Protein AF-A0A7C2VYA6-F1 (afdb_monomer_lite)

Secondary structure (DSSP, 8-state):
--SEEEETTEEEE-HHHHHHHHHHHHH-HHHHSHHHHHHHHHHHHHHHTT-S-HHHHHHHHHHHHTTS-TT-TT-----

pLDDT: mean 86.95, std 18.49, range [36.84, 98.44]

Radius of gyration: 16.21 Å; chains: 1; bounding box: 32×31×45 Å

Structure (mmCIF, N/CA/C/O backbone):
data_AF-A0A7C2VYA6-F1
#
_entry.id   AF-A0A7C2VYA6-F1
#
loop_
_atom_site.group_PDB
_atom_site.id
_atom_site.type_symbol
_atom_site.label_atom_id
_atom_site.label_alt_id
_atom_site.label_comp_id
_atom_site.label_asym_id
_atom_site.label_entity_id
_atom_site.label_seq_id
_atom_site.pdbx_PDB_ins_code
_atom_site.Cartn_x
_atom_site.Cartn_y
_atom_site.Cartn_z
_atom_site.occupancy
_atom_site.B_iso_or_equiv
_atom_site.auth_seq_id
_atom_site.auth_comp_id
_atom_site.auth_asym_id
_atom_site.auth_atom_id
_atom_site.pdbx_PDB_model_num
ATOM 1 N N . ARG A 1 1 ? -5.871 7.848 10.391 1.00 83.94 1 ARG A N 1
ATOM 2 C CA . ARG A 1 1 ? -7.171 7.113 10.445 1.00 83.94 1 ARG A CA 1
ATOM 3 C C . ARG A 1 1 ? -7.228 6.294 11.740 1.00 83.94 1 ARG A C 1
ATOM 5 O O . ARG A 1 1 ? -6.178 6.072 12.319 1.00 83.94 1 ARG A O 1
ATOM 12 N N . ARG A 1 2 ? -8.411 5.850 12.199 1.00 94.88 2 ARG A N 1
ATOM 13 C CA . ARG A 1 2 ? -8.604 5.053 13.439 1.00 94.88 2 ARG A CA 1
ATOM 14 C C . ARG A 1 2 ? -8.812 3.553 13.152 1.00 94.88 2 ARG A C 1
ATOM 16 O O . ARG A 1 2 ? -9.762 2.959 13.648 1.00 94.88 2 ARG A O 1
ATOM 23 N N . TYR A 1 3 ? -7.990 2.958 12.286 1.00 97.75 3 TYR A N 1
ATOM 24 C CA . TYR A 1 3 ? -8.158 1.559 11.843 1.00 97.75 3 TYR A CA 1
ATOM 25 C C . TYR A 1 3 ? -7.447 0.539 12.739 1.00 97.75 3 TYR A C 1
ATOM 27 O O . TYR A 1 3 ? -7.827 -0.627 12.764 1.00 97.75 3 TYR A O 1
ATOM 35 N N . VAL A 1 4 ? -6.458 0.985 13.512 1.00 97.88 4 VAL A N 1
ATOM 36 C CA . VAL A 1 4 ? -5.678 0.162 14.440 1.00 97.88 4 VAL A CA 1
ATOM 37 C C . VAL A 1 4 ? -5.565 0.900 15.773 1.00 97.88 4 VAL A C 1
ATOM 39 O O . VAL A 1 4 ? -5.539 2.132 15.799 1.00 97.88 4 VAL A O 1
ATOM 42 N N . GLN A 1 5 ? -5.519 0.150 16.870 1.00 97.50 5 GLN A N 1
ATOM 43 C CA . GLN A 1 5 ? -5.274 0.644 18.223 1.00 97.50 5 GLN A CA 1
ATOM 44 C C . GLN A 1 5 ? -4.150 -0.153 18.891 1.00 97.50 5 GLN A C 1
ATOM 46 O O . GLN A 1 5 ? -3.993 -1.344 18.625 1.00 97.50 5 GLN A O 1
ATOM 51 N N . VAL A 1 6 ? -3.397 0.492 19.784 1.00 97.88 6 VAL A N 1
ATOM 52 C CA . VAL A 1 6 ? -2.376 -0.171 20.606 1.00 97.88 6 VAL A CA 1
ATOM 53 C C . VAL A 1 6 ? -2.982 -0.536 21.959 1.00 97.88 6 VAL A C 1
ATOM 55 O O . VAL A 1 6 ? -3.504 0.330 22.658 1.00 97.88 6 VAL A O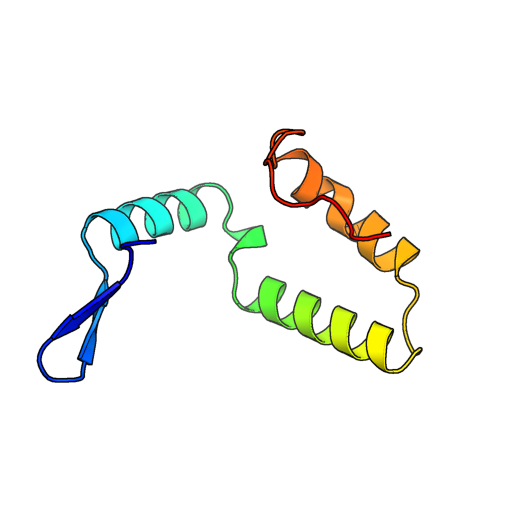 1
ATOM 58 N N . VAL A 1 7 ? -2.894 -1.806 22.353 1.00 97.44 7 VAL A N 1
ATOM 59 C CA . VAL A 1 7 ? -3.304 -2.287 23.679 1.00 97.44 7 VAL A CA 1
ATOM 60 C C . VAL A 1 7 ? -2.145 -3.067 24.283 1.00 97.44 7 VAL A C 1
ATOM 62 O O . VAL A 1 7 ? -1.739 -4.093 23.743 1.00 97.44 7 VAL A O 1
ATOM 65 N N . ARG A 1 8 ? -1.600 -2.570 25.403 1.00 96.56 8 ARG A N 1
ATOM 66 C CA . ARG A 1 8 ? -0.451 -3.176 26.108 1.00 96.56 8 ARG A CA 1
ATOM 67 C C . ARG A 1 8 ? 0.747 -3.470 25.181 1.00 96.56 8 ARG A C 1
ATOM 69 O O . ARG A 1 8 ? 1.381 -4.508 25.308 1.00 96.56 8 ARG A O 1
ATOM 76 N N . GLY A 1 9 ? 1.025 -2.573 24.232 1.00 97.56 9 GLY A N 1
ATOM 77 C CA . GLY A 1 9 ? 2.130 -2.704 23.271 1.00 97.56 9 GLY A CA 1
ATOM 78 C C . GLY A 1 9 ? 1.816 -3.504 22.000 1.00 97.56 9 GLY A C 1
ATOM 79 O O . GLY A 1 9 ? 2.644 -3.531 21.098 1.00 97.56 9 GLY A O 1
ATOM 80 N N . PHE A 1 10 ? 0.627 -4.100 21.878 1.00 98.00 10 PHE A N 1
ATOM 81 C CA . PHE A 1 10 ? 0.224 -4.872 20.697 1.00 98.00 10 PHE A CA 1
ATOM 82 C C . PHE A 1 10 ? -0.768 -4.103 19.822 1.00 98.00 10 PHE A C 1
ATOM 84 O O . PHE A 1 10 ? -1.589 -3.340 20.333 1.00 98.00 10 PHE A O 1
ATOM 91 N N . LEU A 1 11 ? -0.721 -4.335 18.509 1.00 98.00 11 LEU A N 1
ATOM 92 C CA . LEU A 1 11 ? -1.630 -3.733 17.533 1.00 98.00 11 LEU A CA 1
ATOM 93 C C . LEU A 1 11 ? -2.885 -4.592 17.351 1.00 98.00 11 LEU A C 1
ATOM 95 O O . LEU A 1 11 ? -2.792 -5.777 17.039 1.00 98.00 11 LEU A O 1
ATOM 99 N N . TYR A 1 12 ? -4.058 -3.974 17.486 1.00 97.94 12 TYR A N 1
ATOM 100 C CA . TYR A 1 12 ? -5.355 -4.607 17.247 1.00 97.94 12 TYR A CA 1
ATOM 101 C C . TYR A 1 12 ? -6.169 -3.803 16.228 1.00 97.94 12 TYR A C 1
ATOM 103 O O . TYR A 1 12 ? -6.211 -2.572 16.324 1.00 97.94 12 TYR A O 1
ATOM 111 N N . PRO A 1 13 ? -6.859 -4.454 15.275 1.00 97.94 13 PRO A N 1
ATOM 112 C CA . PRO A 1 13 ? -7.741 -3.752 14.356 1.00 97.94 13 PRO A CA 1
ATOM 113 C C . PRO A 1 13 ? -8.999 -3.269 15.086 1.00 97.94 13 PRO A C 1
ATOM 115 O O . PRO A 1 13 ? -9.622 -4.013 15.853 1.00 97.94 13 PR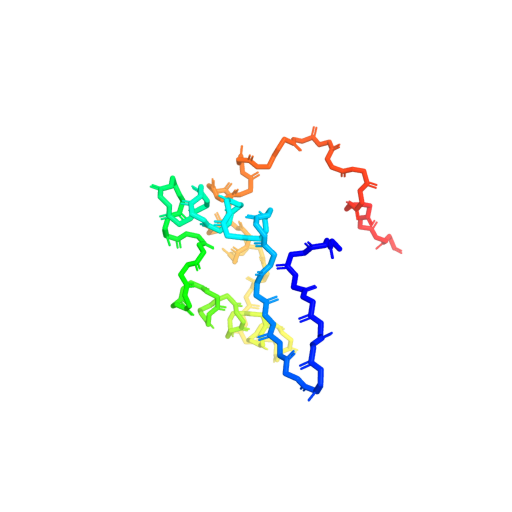O A O 1
ATOM 118 N N . THR A 1 14 ? -9.415 -2.035 14.814 1.00 98.38 14 THR A N 1
ATOM 119 C CA . THR A 1 14 ? -10.703 -1.518 15.298 1.00 98.38 14 THR A CA 1
ATOM 120 C C . THR A 1 14 ? -11.857 -2.136 14.499 1.00 98.38 14 THR A C 1
ATOM 122 O O . THR A 1 14 ? -11.640 -2.710 13.431 1.00 98.38 14 THR A O 1
ATOM 125 N N . ALA A 1 15 ? -13.099 -2.018 14.986 1.00 97.94 15 ALA A N 1
ATOM 126 C CA . ALA A 1 15 ? -14.277 -2.443 14.219 1.00 97.94 15 ALA A CA 1
ATOM 127 C C . ALA A 1 15 ? -14.319 -1.761 12.840 1.00 97.94 15 ALA A C 1
ATOM 129 O O . ALA A 1 15 ? -14.379 -2.438 11.818 1.00 97.94 15 ALA A O 1
ATOM 130 N N . LEU A 1 16 ? -14.113 -0.440 12.824 1.00 98.12 16 LEU A N 1
ATOM 131 C CA . LEU A 1 16 ? -13.995 0.345 11.599 1.00 98.12 16 LEU A CA 1
ATOM 132 C C . LEU A 1 16 ? -12.866 -0.160 10.687 1.00 98.12 16 LEU A C 1
ATOM 134 O O . LEU A 1 16 ? -13.049 -0.251 9.480 1.00 98.12 16 LEU A O 1
ATOM 138 N N . GLY A 1 17 ? -11.693 -0.482 11.244 1.00 97.94 17 GLY A N 1
ATOM 139 C CA . GLY A 1 17 ? -10.574 -1.013 10.464 1.00 97.94 17 GLY A CA 1
ATOM 140 C C . GLY A 1 17 ? -10.911 -2.340 9.785 1.00 97.94 17 GLY A C 1
ATOM 141 O O . GLY A 1 17 ? -10.593 -2.519 8.611 1.00 97.94 17 GLY A O 1
ATOM 142 N N . ARG A 1 18 ? -11.607 -3.239 10.493 1.00 98.12 18 ARG A N 1
ATOM 143 C CA . ARG A 1 18 ? -12.072 -4.512 9.925 1.00 98.12 18 ARG A CA 1
ATOM 144 C C . ARG A 1 18 ? -13.101 -4.307 8.821 1.00 98.12 18 ARG A C 1
ATOM 146 O O . ARG A 1 18 ? -12.974 -4.937 7.781 1.00 98.12 18 ARG A O 1
ATOM 153 N N . GLU A 1 19 ? -14.083 -3.434 9.026 1.00 98.25 19 GLU A N 1
ATOM 154 C CA . GLU A 1 19 ? -15.128 -3.150 8.032 1.00 98.25 19 GLU A CA 1
ATOM 155 C C . GLU A 1 19 ? -14.550 -2.537 6.756 1.00 98.25 19 GLU A C 1
ATOM 157 O O . GLU A 1 19 ? -14.839 -3.008 5.657 1.00 98.25 19 GLU A O 1
ATOM 162 N N . VAL A 1 20 ? -13.675 -1.537 6.896 1.00 97.56 20 VAL A N 1
ATOM 163 C CA . VAL A 1 20 ? -12.993 -0.916 5.753 1.00 97.56 20 VAL A CA 1
ATOM 164 C C . VAL A 1 20 ? -12.154 -1.949 5.010 1.00 97.56 20 VAL A C 1
ATOM 166 O O . VAL A 1 20 ? -12.255 -2.046 3.789 1.00 97.56 20 VAL A O 1
ATOM 169 N N . TYR A 1 21 ? -11.353 -2.741 5.726 1.00 96.88 21 TYR A N 1
ATOM 170 C CA . TYR A 1 21 ? -10.539 -3.771 5.090 1.00 96.88 21 TYR A CA 1
ATOM 171 C C . TYR A 1 21 ? -11.400 -4.818 4.378 1.00 96.88 21 TYR A C 1
ATOM 173 O O . TYR A 1 21 ? -11.126 -5.130 3.226 1.00 96.88 21 TYR A O 1
ATOM 181 N N . ALA A 1 22 ? -12.461 -5.316 5.017 1.00 97.81 22 ALA A N 1
ATOM 182 C CA . ALA A 1 22 ? -13.362 -6.298 4.421 1.00 97.81 22 ALA A CA 1
ATOM 183 C C . ALA A 1 22 ? -14.023 -5.762 3.144 1.00 97.81 22 ALA A C 1
ATOM 185 O O . ALA A 1 22 ? -14.075 -6.464 2.136 1.00 97.81 22 ALA A O 1
ATOM 186 N N . TYR A 1 23 ? -14.468 -4.504 3.160 1.00 96.81 23 TYR A N 1
ATOM 187 C CA . TYR A 1 23 ? -15.018 -3.853 1.976 1.00 96.81 23 TYR A CA 1
ATOM 188 C C . TYR A 1 23 ? -13.983 -3.767 0.847 1.00 96.81 23 TYR A C 1
ATOM 190 O O . TYR A 1 23 ? -14.273 -4.158 -0.283 1.00 96.81 23 TYR A O 1
ATOM 198 N N . LEU A 1 24 ? -12.770 -3.292 1.139 1.00 95.06 24 LEU A N 1
ATOM 199 C CA . LEU A 1 24 ? -11.720 -3.145 0.129 1.00 95.06 24 LEU A CA 1
ATOM 200 C C . LEU A 1 24 ? -11.253 -4.497 -0.420 1.00 95.06 24 LEU A C 1
ATOM 202 O O . LEU A 1 24 ? -11.136 -4.657 -1.629 1.00 95.06 24 LEU A O 1
ATOM 206 N N . ALA A 1 25 ? -11.037 -5.483 0.448 1.00 94.88 25 ALA A N 1
ATOM 207 C CA . ALA A 1 25 ? -10.630 -6.824 0.048 1.00 94.88 25 ALA A CA 1
ATOM 208 C C . ALA A 1 25 ? -11.722 -7.545 -0.759 1.00 94.88 25 ALA A C 1
ATOM 210 O O . ALA A 1 25 ? -11.399 -8.306 -1.665 1.00 94.88 25 ALA A O 1
ATOM 211 N N . GLY A 1 26 ? -13.002 -7.300 -0.462 1.00 95.81 26 GLY A N 1
ATOM 212 C CA . GLY A 1 26 ? -14.120 -7.908 -1.183 1.00 95.81 26 GLY A CA 1
ATOM 213 C C . GLY A 1 26 ? -14.399 -7.280 -2.551 1.00 95.81 26 GLY A C 1
ATOM 214 O O . GLY A 1 26 ? -14.747 -7.994 -3.485 1.00 95.81 26 GLY A O 1
ATOM 215 N N . ASN A 1 27 ? -14.240 -5.961 -2.685 1.00 93.81 27 ASN A N 1
ATOM 216 C CA . ASN A 1 27 ? -14.598 -5.240 -3.915 1.00 93.81 27 ASN A CA 1
ATOM 217 C C . ASN A 1 27 ? -13.396 -4.955 -4.823 1.00 93.81 27 ASN A C 1
ATOM 219 O O . ASN A 1 27 ? -13.551 -4.835 -6.037 1.00 93.81 27 ASN A O 1
ATOM 223 N N . PHE A 1 28 ? -12.201 -4.842 -4.242 1.00 92.50 28 PHE A N 1
ATOM 224 C CA . PHE A 1 28 ? -10.984 -4.394 -4.920 1.00 92.50 28 PHE A CA 1
ATOM 225 C C . PHE A 1 28 ? -9.755 -5.278 -4.628 1.00 92.50 28 PHE A C 1
ATOM 227 O O . PHE A 1 28 ? -8.655 -4.742 -4.447 1.00 92.50 28 PHE A O 1
ATOM 234 N N . PRO A 1 29 ? -9.887 -6.620 -4.570 1.00 92.75 29 PRO A N 1
ATOM 235 C CA . PRO A 1 29 ? -8.818 -7.514 -4.114 1.00 92.75 29 PRO A CA 1
ATOM 236 C C . PRO A 1 29 ? -7.512 -7.349 -4.899 1.00 92.75 29 PRO A C 1
ATOM 238 O O . PRO A 1 29 ? -6.429 -7.409 -4.321 1.00 92.75 29 PRO A O 1
ATOM 241 N N . GLN A 1 30 ? -7.602 -7.085 -6.202 1.00 91.31 30 GLN A N 1
ATOM 242 C CA . GLN A 1 30 ? -6.452 -6.892 -7.079 1.00 91.31 30 GLN A CA 1
ATOM 243 C C . GLN A 1 30 ? -5.607 -5.657 -6.723 1.00 91.31 30 GLN A C 1
ATOM 245 O O . GLN A 1 30 ? -4.405 -5.672 -6.967 1.00 91.31 30 GLN A O 1
ATOM 250 N N . TRP A 1 31 ? -6.194 -4.619 -6.117 1.00 91.31 31 TRP A N 1
ATOM 251 C CA . TRP A 1 31 ? -5.500 -3.357 -5.805 1.00 91.31 31 TRP A CA 1
ATOM 252 C C . TRP A 1 31 ? -5.056 -3.251 -4.344 1.00 91.31 31 TRP A C 1
ATOM 254 O O . TRP A 1 31 ? -4.251 -2.386 -4.016 1.00 91.31 31 TRP A O 1
ATOM 264 N N . VAL A 1 32 ? -5.555 -4.125 -3.465 1.00 92.19 32 VAL A N 1
ATOM 265 C CA . VAL A 1 32 ? -5.141 -4.188 -2.047 1.00 92.19 32 VAL A CA 1
ATOM 266 C C . VAL A 1 32 ? -4.331 -5.439 -1.710 1.00 92.19 32 VAL A C 1
ATOM 268 O O . VAL A 1 32 ? -4.051 -5.707 -0.541 1.00 92.19 32 VAL A O 1
ATOM 271 N N . SER A 1 33 ? -3.972 -6.230 -2.722 1.00 95.00 33 SER A N 1
ATOM 272 C CA . SER A 1 33 ? -3.163 -7.429 -2.530 1.00 95.00 33 SER A CA 1
ATOM 273 C C . SER A 1 33 ? -1.706 -7.075 -2.187 1.00 95.00 33 SER A C 1
ATOM 275 O O . SER A 1 33 ? -1.148 -6.145 -2.772 1.00 95.00 33 SER A O 1
ATOM 277 N N . PRO A 1 34 ? -1.033 -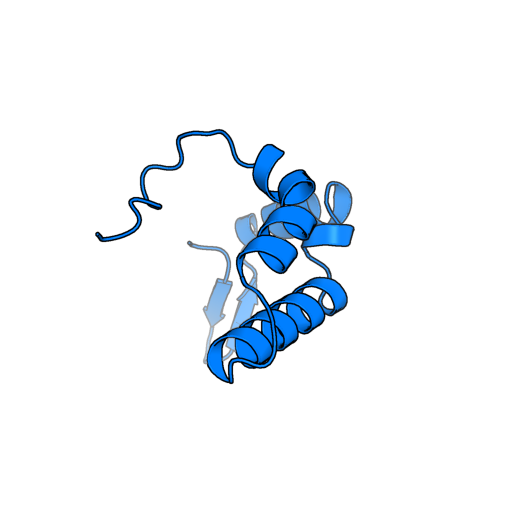7.860 -1.321 1.00 95.56 34 PRO A N 1
ATOM 278 C CA . PRO A 1 34 ? 0.398 -7.686 -1.069 1.00 95.56 34 PRO A CA 1
ATOM 279 C C . PRO A 1 34 ? 1.272 -7.837 -2.321 1.00 95.56 34 PRO A C 1
ATOM 281 O O . PRO A 1 34 ? 2.358 -7.271 -2.375 1.00 95.56 34 PRO A O 1
ATOM 284 N N . ALA A 1 35 ? 0.820 -8.612 -3.313 1.00 96.88 35 ALA A N 1
ATOM 285 C CA . ALA A 1 35 ? 1.511 -8.758 -4.592 1.00 96.88 35 ALA A CA 1
ATOM 286 C C . ALA A 1 35 ? 1.509 -7.437 -5.370 1.00 96.88 35 ALA A C 1
ATOM 288 O O . ALA A 1 35 ? 2.571 -6.949 -5.735 1.00 96.88 35 ALA A O 1
ATOM 289 N N . PHE A 1 36 ? 0.338 -6.807 -5.519 1.00 94.69 36 PHE A N 1
ATOM 290 C CA . PHE A 1 36 ? 0.230 -5.503 -6.171 1.00 94.69 36 PHE A CA 1
ATOM 291 C C . PHE A 1 36 ? 1.063 -4.430 -5.460 1.00 94.69 36 PHE A C 1
ATOM 293 O O . PHE A 1 36 ? 1.762 -3.671 -6.124 1.00 94.69 36 PHE A O 1
ATOM 300 N N . THR A 1 37 ? 1.031 -4.386 -4.121 1.00 95.31 37 THR A N 1
ATOM 301 C CA . THR A 1 37 ? 1.864 -3.449 -3.349 1.00 95.31 37 THR A CA 1
ATOM 302 C C . THR A 1 37 ? 3.350 -3.656 -3.630 1.00 95.31 37 THR A C 1
ATOM 304 O O . THR A 1 37 ? 4.038 -2.691 -3.940 1.00 95.31 37 THR A O 1
ATOM 307 N N . ARG A 1 38 ? 3.828 -4.904 -3.606 1.00 97.81 38 ARG A N 1
ATOM 308 C CA . ARG A 1 38 ? 5.235 -5.232 -3.873 1.00 97.81 38 ARG A CA 1
ATOM 309 C C . ARG A 1 38 ? 5.665 -4.851 -5.290 1.00 97.81 38 ARG A C 1
ATOM 311 O O . ARG A 1 38 ? 6.746 -4.307 -5.476 1.00 97.81 38 ARG A O 1
ATOM 318 N N . ASP A 1 39 ? 4.818 -5.125 -6.278 1.00 96.81 39 ASP A N 1
ATOM 319 C CA . ASP A 1 39 ? 5.099 -4.809 -7.682 1.00 96.81 39 ASP A CA 1
ATOM 320 C C . ASP A 1 39 ? 5.109 -3.296 -7.942 1.00 96.81 39 ASP A C 1
ATOM 322 O O . ASP A 1 39 ? 5.802 -2.819 -8.845 1.00 96.81 39 ASP A O 1
ATOM 326 N N . LEU A 1 40 ? 4.314 -2.536 -7.183 1.00 96.38 40 LEU A N 1
ATOM 327 C CA . LEU A 1 40 ? 4.306 -1.080 -7.246 1.00 96.38 40 LEU A CA 1
ATOM 328 C C . LEU A 1 40 ? 5.547 -0.487 -6.573 1.00 96.38 40 LEU A C 1
ATOM 330 O O . LEU A 1 40 ? 6.182 0.372 -7.175 1.00 96.38 40 LEU A O 1
ATOM 334 N N . GLU A 1 41 ? 5.912 -0.970 -5.383 1.00 97.62 41 GLU A N 1
ATOM 335 C CA . GLU A 1 41 ? 7.133 -0.561 -4.673 1.00 97.62 41 GLU A CA 1
ATOM 336 C C . GLU A 1 41 ? 8.375 -0.800 -5.542 1.00 97.62 41 GLU A C 1
ATOM 338 O O . GLU A 1 41 ? 9.116 0.138 -5.814 1.00 97.62 41 GLU A O 1
ATOM 343 N N . ALA A 1 42 ? 8.525 -1.997 -6.118 1.00 98.00 42 ALA A N 1
ATOM 344 C CA . ALA A 1 42 ? 9.648 -2.302 -7.008 1.00 98.00 42 ALA A CA 1
ATOM 345 C C . ALA A 1 42 ? 9.690 -1.409 -8.263 1.00 98.00 42 ALA A C 1
ATOM 347 O O . ALA A 1 42 ? 10.763 -1.074 -8.762 1.00 98.00 42 ALA A O 1
ATOM 348 N N . ALA A 1 43 ? 8.528 -1.015 -8.795 1.00 97.69 43 ALA A N 1
ATOM 349 C CA . ALA A 1 43 ? 8.470 -0.082 -9.917 1.00 97.69 43 ALA A CA 1
ATOM 350 C C . ALA A 1 43 ? 8.875 1.344 -9.509 1.00 97.69 43 ALA A C 1
ATOM 352 O O . ALA A 1 43 ? 9.459 2.052 -10.326 1.00 97.69 43 ALA A O 1
ATOM 353 N N . MET A 1 44 ? 8.572 1.764 -8.277 1.00 97.19 44 MET A N 1
ATOM 354 C CA . MET A 1 44 ? 9.007 3.055 -7.738 1.00 97.19 44 MET A CA 1
ATOM 355 C C . MET A 1 44 ? 10.519 3.080 -7.506 1.00 97.19 44 MET A C 1
ATOM 357 O O . MET A 1 44 ? 11.163 4.037 -7.929 1.00 97.19 44 MET A O 1
ATOM 361 N N . ASP A 1 45 ? 11.086 2.011 -6.945 1.00 98.44 45 ASP A N 1
ATOM 362 C CA . ASP A 1 45 ? 12.537 1.875 -6.759 1.00 98.44 45 ASP A CA 1
ATOM 363 C C . ASP A 1 45 ? 13.268 1.939 -8.111 1.00 98.44 45 ASP A C 1
ATOM 365 O O . ASP A 1 45 ? 14.223 2.692 -8.287 1.00 98.44 45 ASP A O 1
ATOM 369 N N . ALA A 1 46 ? 12.758 1.230 -9.127 1.00 98.12 46 ALA A N 1
ATOM 370 C CA . ALA A 1 46 ? 13.328 1.272 -10.472 1.00 98.12 46 ALA A CA 1
ATOM 371 C C . ALA A 1 46 ? 13.254 2.671 -11.114 1.00 98.12 46 ALA A C 1
ATOM 373 O O . ALA A 1 46 ? 14.123 3.026 -11.908 1.00 98.12 46 ALA A O 1
ATOM 374 N N . ILE A 1 47 ? 12.234 3.473 -10.797 1.00 98.12 47 ILE A N 1
ATOM 375 C CA . ILE A 1 47 ? 12.166 4.876 -11.230 1.00 98.12 47 ILE A CA 1
ATOM 376 C C . ILE A 1 47 ? 13.243 5.705 -10.522 1.00 98.12 47 ILE A C 1
ATOM 378 O O . ILE A 1 47 ? 13.938 6.474 -11.185 1.00 98.12 47 ILE A O 1
ATOM 382 N N . GLU A 1 48 ? 13.393 5.553 -9.203 1.00 97.56 48 GLU A N 1
ATOM 383 C CA . GLU A 1 48 ? 14.401 6.272 -8.410 1.00 97.56 48 GLU A CA 1
ATOM 384 C C . GLU A 1 48 ? 15.827 5.985 -8.908 1.00 97.56 48 GLU A C 1
ATOM 386 O O . GLU A 1 48 ? 16.646 6.897 -9.022 1.00 97.56 48 GLU A O 1
ATOM 391 N N . GLU A 1 49 ? 16.096 4.742 -9.307 1.00 98.25 49 GLU A N 1
ATOM 392 C CA . GLU A 1 49 ? 17.371 4.314 -9.895 1.00 98.25 49 GLU A CA 1
ATOM 393 C C . GLU A 1 49 ? 17.554 4.736 -11.369 1.00 98.25 49 GLU A C 1
ATOM 395 O O . GLU A 1 49 ? 18.617 4.513 -11.955 1.00 98.25 49 GLU A O 1
ATOM 400 N N . GLY A 1 50 ? 16.536 5.333 -12.000 1.00 97.69 50 GLY A N 1
ATOM 401 C CA . GLY A 1 50 ? 16.544 5.691 -13.424 1.00 97.69 50 GLY A CA 1
ATOM 402 C C . GLY A 1 50 ? 16.424 4.494 -14.378 1.00 97.69 50 GLY A C 1
ATOM 403 O O . GLY A 1 50 ? 16.676 4.626 -15.577 1.00 97.69 50 GLY A O 1
ATOM 404 N N . ALA A 1 51 ? 16.046 3.324 -13.862 1.00 97.56 51 ALA A N 1
ATOM 405 C CA . ALA A 1 51 ? 15.888 2.069 -14.593 1.00 97.56 51 ALA A CA 1
ATOM 406 C C . ALA A 1 51 ? 14.479 1.869 -15.195 1.00 97.56 51 ALA A C 1
ATOM 408 O O . ALA A 1 51 ? 14.283 0.954 -15.999 1.00 97.56 51 ALA A O 1
ATOM 409 N N . ALA A 1 52 ? 13.501 2.708 -14.839 1.00 97.12 52 ALA A N 1
ATOM 410 C CA . ALA A 1 52 ? 12.138 2.669 -15.370 1.00 97.12 52 ALA A CA 1
ATOM 411 C C . ALA A 1 52 ? 11.604 4.067 -15.727 1.00 97.12 52 ALA A C 1
ATOM 413 O O . ALA A 1 52 ? 11.929 5.056 -15.077 1.00 97.12 52 ALA A O 1
ATOM 414 N N . ASP A 1 53 ? 10.748 4.133 -16.754 1.00 97.31 53 ASP A N 1
ATOM 415 C CA . ASP A 1 53 ? 10.067 5.360 -17.185 1.00 97.31 53 ASP A CA 1
ATOM 416 C C . ASP A 1 53 ? 8.800 5.626 -16.339 1.00 97.31 53 ASP A C 1
ATOM 418 O O . ASP A 1 53 ? 7.871 4.803 -16.359 1.00 97.31 53 ASP A O 1
ATOM 422 N N . PRO A 1 54 ? 8.712 6.768 -15.628 1.00 95.31 54 PRO A N 1
ATOM 423 C CA . PRO A 1 54 ? 7.538 7.135 -14.840 1.00 95.31 54 PRO A CA 1
ATOM 424 C C . PRO A 1 54 ? 6.234 7.169 -15.643 1.00 95.31 54 PRO A C 1
ATOM 426 O O . PRO A 1 54 ? 5.200 6.712 -15.149 1.00 95.31 54 PRO A O 1
ATOM 429 N N . GLU A 1 55 ? 6.260 7.666 -16.883 1.00 95.88 55 GLU A N 1
ATOM 430 C CA . GLU A 1 55 ? 5.048 7.808 -17.701 1.00 95.88 55 GLU A CA 1
ATOM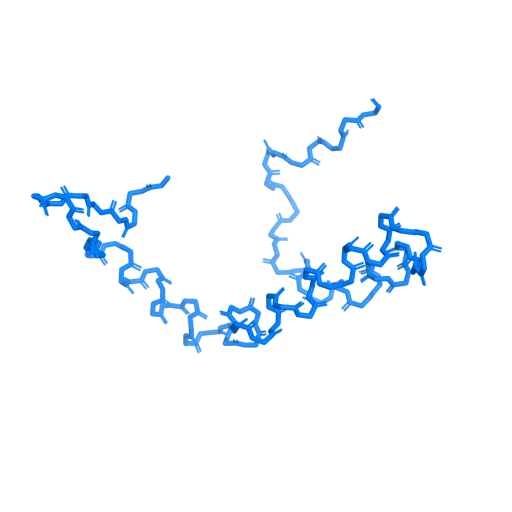 431 C C . GLU A 1 55 ? 4.474 6.445 -18.096 1.00 95.88 55 GLU A C 1
ATOM 433 O O . GLU A 1 55 ? 3.261 6.216 -18.008 1.00 95.88 55 GLU A O 1
ATOM 438 N N . ALA A 1 56 ? 5.340 5.491 -1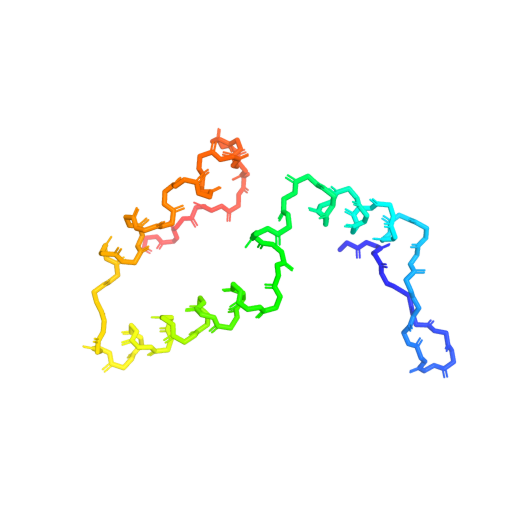8.447 1.00 94.88 56 ALA A N 1
ATOM 439 C CA . ALA A 1 56 ? 4.941 4.110 -18.695 1.00 94.88 56 ALA A CA 1
ATOM 440 C C . ALA A 1 56 ? 4.301 3.456 -17.453 1.00 94.88 56 ALA A C 1
ATOM 442 O O . ALA A 1 56 ? 3.271 2.776 -17.562 1.00 94.88 56 ALA A O 1
ATOM 443 N N . VAL A 1 57 ? 4.861 3.687 -16.259 1.00 94.44 57 VAL A N 1
ATOM 444 C CA . VAL A 1 57 ? 4.300 3.166 -15.000 1.00 94.44 57 VAL A CA 1
ATOM 445 C C . VAL A 1 57 ? 2.946 3.813 -14.686 1.00 94.44 57 VAL A C 1
ATOM 447 O O . VAL A 1 57 ? 1.999 3.102 -14.337 1.00 94.44 57 VAL A O 1
ATOM 450 N N . LEU A 1 58 ? 2.800 5.128 -14.876 1.00 93.31 58 LEU A N 1
ATOM 451 C CA . LEU A 1 58 ? 1.526 5.834 -14.699 1.00 93.31 58 LEU A CA 1
ATOM 452 C C . LEU A 1 58 ? 0.461 5.354 -15.690 1.00 93.31 58 LEU A C 1
ATOM 454 O O . LEU A 1 58 ? -0.686 5.131 -15.293 1.00 93.31 58 LEU A O 1
ATOM 458 N N . ALA A 1 59 ? 0.823 5.134 -16.958 1.00 91.81 59 ALA A N 1
ATOM 459 C CA . ALA A 1 59 ? -0.078 4.584 -17.969 1.00 91.81 59 ALA A CA 1
ATOM 460 C C . ALA A 1 59 ? -0.651 3.220 -17.546 1.00 91.81 59 ALA A C 1
ATOM 462 O O . ALA A 1 59 ? -1.859 3.001 -17.675 1.00 91.81 59 ALA A O 1
ATOM 463 N N . ARG A 1 60 ? 0.180 2.348 -16.954 1.00 90.75 60 ARG A N 1
ATOM 464 C CA . ARG A 1 60 ? -0.243 1.056 -16.379 1.00 90.75 60 ARG A CA 1
ATOM 465 C C . ARG A 1 60 ? -1.228 1.218 -15.212 1.00 90.75 60 ARG A C 1
ATOM 467 O O . ARG A 1 60 ? -2.111 0.380 -15.045 1.00 90.75 60 ARG A O 1
ATOM 474 N N . LEU A 1 61 ? -1.099 2.278 -14.412 1.00 90.81 61 LEU A N 1
ATOM 475 C CA . LEU A 1 61 ? -1.918 2.517 -13.215 1.00 90.81 61 LEU A CA 1
ATOM 476 C C . LEU A 1 61 ? -3.225 3.280 -13.479 1.00 90.81 61 LEU A C 1
ATOM 478 O O . LEU A 1 61 ? -4.088 3.308 -12.600 1.00 90.81 61 LEU A O 1
ATOM 482 N N . ARG A 1 62 ? -3.426 3.859 -14.671 1.00 83.44 62 ARG A N 1
ATOM 483 C CA . ARG A 1 62 ? -4.645 4.626 -15.015 1.00 83.44 62 ARG A CA 1
ATOM 484 C C . ARG A 1 62 ? -5.968 3.931 -14.655 1.00 83.44 62 ARG A C 1
ATOM 486 O O . ARG A 1 62 ? -6.837 4.620 -14.122 1.00 83.44 62 ARG A O 1
ATOM 493 N N . PRO A 1 63 ? -6.150 2.611 -14.867 1.00 82.56 63 PRO A N 1
ATOM 494 C CA . PRO A 1 63 ? -7.382 1.930 -14.464 1.00 82.56 63 PRO A CA 1
ATOM 495 C C . PRO A 1 63 ? -7.638 1.978 -12.952 1.00 82.56 63 PRO A C 1
ATOM 497 O O . PRO A 1 63 ? -8.786 2.060 -12.530 1.00 82.56 63 PRO A O 1
ATOM 500 N N . VAL A 1 64 ? -6.574 1.960 -12.141 1.00 82.19 64 VAL A N 1
ATOM 501 C CA . VAL A 1 64 ? -6.652 2.084 -10.678 1.00 82.19 64 VAL A CA 1
ATOM 502 C C . VAL A 1 64 ? -7.010 3.520 -10.284 1.00 82.19 64 VAL A C 1
ATOM 504 O O . VAL A 1 64 ? -7.862 3.750 -9.429 1.00 82.19 64 VAL A O 1
ATOM 507 N N . LEU A 1 65 ? -6.384 4.502 -10.936 1.00 72.31 65 LEU A N 1
ATOM 508 C CA . LEU A 1 65 ? -6.580 5.925 -10.641 1.00 72.31 65 LEU A CA 1
ATOM 509 C C . LEU A 1 65 ? -7.976 6.428 -11.028 1.00 72.31 65 LEU A C 1
ATOM 511 O O . LEU A 1 65 ? -8.514 7.294 -10.347 1.00 72.31 65 LEU A O 1
ATOM 515 N N . ALA A 1 66 ? -8.592 5.853 -12.063 1.00 75.44 66 ALA A N 1
ATOM 516 C CA . ALA A 1 66 ? -9.944 6.204 -12.505 1.00 75.44 66 ALA A CA 1
ATOM 517 C C . ALA A 1 66 ? -11.047 5.904 -11.466 1.00 75.44 66 ALA A C 1
ATOM 519 O O . ALA A 1 66 ? -12.179 6.358 -11.619 1.00 75.44 66 ALA A O 1
ATOM 520 N N . LEU A 1 67 ? -10.733 5.145 -10.413 1.00 65.75 67 LEU A N 1
ATOM 521 C CA . LEU A 1 67 ? -11.655 4.821 -9.318 1.00 65.75 67 LEU A CA 1
ATOM 522 C C . LEU A 1 67 ? -11.550 5.797 -8.151 1.00 65.75 67 LEU A C 1
ATOM 524 O O . LEU A 1 67 ? -12.439 5.844 -7.300 1.00 65.75 67 LEU A O 1
ATOM 528 N N . ALA A 1 68 ? -10.461 6.563 -8.090 1.00 58.81 68 ALA A N 1
ATOM 529 C CA . ALA A 1 68 ? -10.369 7.681 -7.178 1.00 58.81 68 ALA A CA 1
ATOM 530 C C . ALA A 1 68 ? -11.202 8.824 -7.781 1.00 58.81 68 ALA A C 1
ATOM 532 O O . ALA A 1 68 ? -10.919 9.241 -8.904 1.00 58.81 68 ALA A O 1
ATOM 533 N N . PRO A 1 69 ? -12.236 9.343 -7.091 1.00 53.72 69 PRO A N 1
ATOM 534 C CA . PRO A 1 69 ? -12.941 10.515 -7.586 1.00 53.72 69 PRO A CA 1
ATOM 535 C C . PRO A 1 69 ? -11.927 11.647 -7.778 1.00 53.72 69 PRO A C 1
ATOM 537 O O . PRO A 1 69 ? -11.175 11.985 -6.858 1.00 53.72 69 PRO A O 1
ATOM 540 N N . THR A 1 70 ? -11.892 12.206 -8.987 1.00 49.84 70 THR A N 1
ATOM 541 C CA . THR A 1 70 ? -11.118 13.396 -9.344 1.00 49.84 70 THR A CA 1
ATOM 542 C C . THR A 1 70 ? -11.556 14.538 -8.430 1.00 49.84 70 THR A C 1
ATOM 544 O 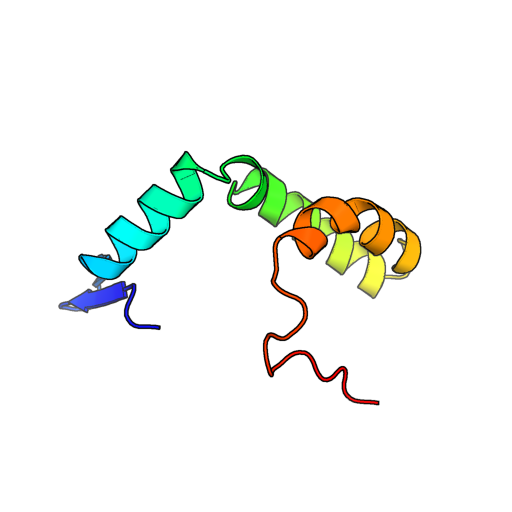O . THR A 1 70 ? -12.598 15.152 -8.632 1.00 49.84 70 THR A O 1
ATOM 547 N N . GLY A 1 71 ? -10.796 14.757 -7.354 1.00 49.72 71 GLY A N 1
ATOM 548 C CA . GLY A 1 71 ? -11.152 15.716 -6.307 1.00 49.72 71 GLY A CA 1
ATOM 549 C C . GLY A 1 71 ? -10.773 15.332 -4.875 1.00 49.72 71 GLY A C 1
ATOM 550 O O . GLY A 1 71 ? -11.306 15.935 -3.949 1.00 49.72 71 GLY A O 1
ATOM 551 N N . ALA A 1 72 ? -9.876 14.367 -4.639 1.00 46.31 72 ALA A N 1
ATOM 552 C CA . ALA A 1 72 ? -9.259 14.233 -3.318 1.00 46.31 72 ALA A CA 1
ATOM 553 C C . ALA A 1 72 ? -8.361 15.468 -3.056 1.00 46.31 72 ALA A C 1
ATOM 555 O O . ALA A 1 72 ? -7.378 15.651 -3.776 1.00 46.31 72 ALA A O 1
ATOM 556 N N . PRO A 1 73 ? -8.662 16.322 -2.056 1.00 44.12 73 PRO A N 1
ATOM 557 C CA . PRO A 1 73 ? -8.016 17.626 -1.853 1.00 44.12 73 PRO A CA 1
ATOM 558 C C . PRO A 1 73 ? -6.606 17.522 -1.231 1.00 44.12 73 PRO A C 1
ATOM 560 O O . PRO A 1 73 ? -6.301 18.192 -0.251 1.00 44.12 73 PRO A O 1
ATOM 563 N N . GLY A 1 74 ? -5.744 16.651 -1.758 1.00 44.25 74 GLY A N 1
ATOM 564 C CA . GLY A 1 74 ? -4.418 16.393 -1.183 1.00 44.25 74 GLY A CA 1
ATOM 565 C C . GLY A 1 74 ? -3.331 15.953 -2.161 1.00 44.25 74 GLY A C 1
ATOM 566 O O . GLY A 1 74 ? -2.209 15.740 -1.725 1.00 44.25 74 GLY A O 1
ATOM 567 N N . LEU A 1 75 ? -3.630 15.832 -3.458 1.00 46.03 75 LEU A N 1
ATOM 568 C CA . LEU A 1 75 ? -2.628 15.604 -4.507 1.00 46.03 75 LEU A CA 1
ATOM 569 C C . LEU A 1 75 ? -2.447 16.872 -5.350 1.00 46.03 75 LEU A C 1
ATOM 571 O O . LEU A 1 75 ? -2.457 16.827 -6.576 1.00 46.03 75 LEU A O 1
ATOM 575 N N . ALA A 1 76 ? -2.300 18.019 -4.683 1.00 39.88 76 ALA A N 1
ATOM 576 C CA . ALA A 1 76 ? -1.533 19.095 -5.288 1.00 39.88 76 ALA A CA 1
ATOM 577 C C . ALA A 1 76 ? -0.097 18.567 -5.366 1.00 39.88 76 ALA A C 1
ATOM 579 O O . ALA A 1 76 ? 0.595 18.484 -4.351 1.00 39.88 76 ALA A O 1
ATOM 580 N N . LEU A 1 77 ? 0.283 18.094 -6.553 1.00 42.06 77 LEU A N 1
ATOM 581 C CA . LEU A 1 77 ? 1.679 17.936 -6.924 1.00 42.06 77 LEU A CA 1
ATOM 582 C C . LEU A 1 77 ? 2.319 19.296 -6.650 1.00 42.06 77 LEU A C 1
ATOM 584 O O . LEU A 1 77 ? 1.891 20.303 -7.204 1.00 42.06 77 LEU A O 1
ATOM 588 N N . VAL A 1 78 ? 3.219 19.330 -5.674 1.00 36.84 78 VAL A N 1
ATOM 589 C CA . VAL A 1 78 ? 4.085 20.481 -5.437 1.00 36.84 78 VAL A CA 1
ATOM 590 C C . VAL A 1 78 ? 4.870 20.712 -6.725 1.00 36.84 78 VAL A C 1
ATOM 592 O O . VAL A 1 78 ? 5.573 19.802 -7.165 1.00 36.84 78 VAL A O 1
ATOM 595 N N . ASP A 1 79 ? 4.652 21.879 -7.336 1.00 38.66 79 ASP A N 1
ATOM 596 C CA . ASP A 1 79 ? 5.477 22.422 -8.421 1.00 38.66 79 ASP A CA 1
ATOM 597 C C . ASP A 1 79 ? 6.939 22.589 -7.971 1.00 38.66 79 ASP A C 1
ATOM 599 O O . ASP A 1 79 ? 7.162 22.952 -6.787 1.00 38.66 79 ASP A O 1
#

Foldseek 3Di:
DQQWDADPNDIDGDPVVVVVCCVCCVPPVVCPPPVNVVVLVVQVVCVVVVNDDPVVVVVVCVVVVVPPPPDPPPPPPDD

Sequence (79 aa):
RRYVQVVRGFLYPTALGREVYAYLAGNFPQWVSPAFTRDLEAAMDAIEEGAADPEAVLARLRPVLALAPTGAPGLALVD